Protein AF-A8S5J4-F1 (afdb_monomer)

Organism: Enterocloster bolteae (strain ATCC BAA-613 / DSM 15670 / CCUG 46953 / JCM 12243 / WAL 16351) (NCBI:txid411902)

pLDDT: mean 80.19, std 15.39, range [27.7, 95.44]

Foldseek 3Di:
DQVVLVCCLPPPVNCVVVVHDNPDDRDDPVVVVVCCCPVCPPVCVVVVVVVVVVVVCVVVVVFDPPDKDKDKDWAFDPFDPVAKDWDFDFDDDPPVVVVVLVVVQVVCVVVVHHRDDPPPPPVDDDDDDDDDGDGDTFIATPVHRQWGFDDDPPPDIGTTDIDMDMDGPVD

Solvent-accessible surface area (backbone atoms only — not comparable to full-atom values): 10675 Å² total; per-residue (Å²): 98,67,68,58,48,60,45,44,76,75,35,65,69,54,22,56,76,71,72,44,61,95,85,56,81,78,75,58,57,64,53,56,58,53,44,50,66,67,75,50,55,96,62,57,56,67,57,53,53,49,51,50,53,49,50,48,35,48,74,72,62,74,51,56,89,88,49,76,51,72,50,78,46,77,45,77,42,100,43,57,81,88,45,64,44,82,39,78,39,79,62,75,82,59,64,67,56,57,54,50,55,49,53,52,32,55,53,27,50,77,69,76,40,76,64,78,77,78,78,76,71,79,88,55,87,87,80,75,98,68,101,62,83,60,71,46,78,41,62,28,33,78,79,38,67,87,32,41,73,38,69,59,70,95,87,39,75,40,36,18,38,82,46,74,48,76,35,39,89,88,104

InterPro domains:
  IPR008490 Transposase InsH, N-terminal [PF05598] (2-38)

Sequence (171 aa):
MRQTVKEIEVNVAYRWFLGLEMMDKVPHFSTFGKNYTRRFKDTGLFEQIFSHILQECYKFKLIDPSEVFVDSTHVKARANNKKMQKRIAQEEALFFEDLLKKEINEDREAHGKRPLKEKDDDSNPPSGPSGGKEEKTIKTSTSDPESGWFHKGEHKSVFAYAVQTACDKNG

Secondary structure (DSSP, 8-state):
-HHHHHHHHH-HHHHHHTT--TTSPPPPHHHHHHHHHHHSTTS-HHHHHHHHHHHHHHHTT-S-SS-EEEEEEEEEPS--TTSEEEEEEEPPP-HHHHHHHHHHHHHHHHTTPPPPPP---TTS----S-----EEEEEEESS-TT-EEEEETTTEEEEEEEEEEEEETT-

Mean predicted aligned error: 14.36 Å

Radius of gyration: 25.2 Å; Cα contacts (8 Å, |Δi|>4): 163; chains: 1; bounding box: 49×50×62 Å

Structure (mmCIF, N/CA/C/O backbone):
data_AF-A8S5J4-F1
#
_entry.id   AF-A8S5J4-F1
#
loop_
_atom_site.group_PDB
_atom_site.id
_atom_site.type_symbol
_atom_site.label_atom_id
_atom_site.label_alt_id
_atom_site.label_comp_id
_atom_site.label_asym_id
_atom_site.label_entity_id
_atom_site.label_seq_id
_atom_site.pdbx_PDB_ins_code
_atom_site.Cartn_x
_atom_site.Cartn_y
_atom_site.Cartn_z
_atom_site.occupancy
_atom_site.B_iso_or_equiv
_atom_site.auth_seq_id
_atom_site.auth_comp_id
_atom_site.auth_asym_id
_atom_site.auth_atom_id
_atom_site.pdbx_PDB_model_num
ATOM 1 N N . MET A 1 1 ? 9.547 -6.967 -11.385 1.00 77.31 1 MET A N 1
ATOM 2 C CA . MET A 1 1 ? 10.040 -6.833 -12.779 1.00 77.31 1 MET A CA 1
ATOM 3 C C . MET A 1 1 ? 11.388 -7.485 -13.060 1.00 77.31 1 MET A C 1
ATOM 5 O O . MET A 1 1 ? 11.487 -8.132 -14.088 1.00 77.31 1 MET A O 1
ATOM 9 N N . ARG A 1 2 ? 12.432 -7.353 -12.220 1.00 84.56 2 ARG A N 1
ATOM 10 C CA . ARG A 1 2 ? 13.739 -7.990 -12.516 1.00 84.56 2 ARG A CA 1
ATOM 11 C C . ARG A 1 2 ? 13.653 -9.519 -12.600 1.00 84.56 2 ARG A C 1
ATOM 13 O O . ARG A 1 2 ? 14.136 -10.094 -13.565 1.00 84.56 2 ARG A O 1
ATOM 20 N N . GLN A 1 3 ? 12.993 -10.139 -11.623 1.00 88.00 3 GLN A N 1
ATOM 21 C CA . GLN A 1 3 ? 12.775 -11.586 -11.588 1.00 88.00 3 GLN A CA 1
ATOM 22 C C . GLN A 1 3 ? 11.949 -12.068 -12.793 1.00 88.00 3 GLN A C 1
ATOM 24 O O . GLN A 1 3 ? 12.375 -12.964 -13.505 1.00 88.00 3 GLN A O 1
ATOM 29 N N . THR A 1 4 ? 10.842 -11.388 -13.099 1.00 86.75 4 THR A N 1
ATOM 30 C CA . THR A 1 4 ? 9.980 -11.686 -14.255 1.00 86.75 4 THR A CA 1
ATOM 31 C C . THR A 1 4 ? 10.730 -11.626 -15.590 1.00 86.75 4 THR A C 1
ATOM 33 O O . THR A 1 4 ? 10.551 -12.490 -16.435 1.00 86.75 4 THR A O 1
ATOM 36 N N . VAL A 1 5 ? 11.611 -10.636 -15.784 1.00 88.31 5 VAL A N 1
ATOM 37 C CA . VAL A 1 5 ? 12.442 -10.534 -17.000 1.00 88.31 5 VAL A CA 1
ATOM 38 C C . VAL A 1 5 ? 13.413 -11.705 -17.116 1.00 88.31 5 VAL A C 1
ATOM 40 O O . VAL A 1 5 ? 13.559 -12.254 -18.201 1.00 88.31 5 VAL A O 1
ATOM 43 N N . LYS A 1 6 ? 14.010 -12.135 -16.000 1.00 88.06 6 LYS A N 1
ATOM 44 C CA . LYS A 1 6 ? 14.862 -13.328 -15.962 1.00 88.06 6 LYS A CA 1
ATOM 45 C C . LYS A 1 6 ? 14.077 -14.601 -16.295 1.00 88.06 6 LYS A C 1
ATOM 47 O O . LYS A 1 6 ? 14.591 -15.488 -16.961 1.00 88.06 6 LYS A O 1
ATOM 52 N N . GLU A 1 7 ? 12.821 -14.685 -15.869 1.00 89.12 7 GLU A N 1
ATOM 53 C CA . GLU A 1 7 ? 11.947 -15.806 -16.223 1.00 89.12 7 GLU A CA 1
ATOM 54 C C . GLU A 1 7 ? 11.580 -15.803 -17.712 1.00 89.12 7 GLU A C 1
ATOM 56 O O . GLU A 1 7 ? 11.551 -16.869 -18.312 1.00 89.12 7 GLU A O 1
ATOM 61 N N . ILE A 1 8 ? 11.379 -14.640 -18.343 1.00 90.56 8 ILE A N 1
ATOM 62 C CA . ILE A 1 8 ? 11.109 -14.536 -19.793 1.00 90.56 8 ILE A CA 1
ATOM 63 C C . ILE A 1 8 ? 12.288 -15.056 -20.64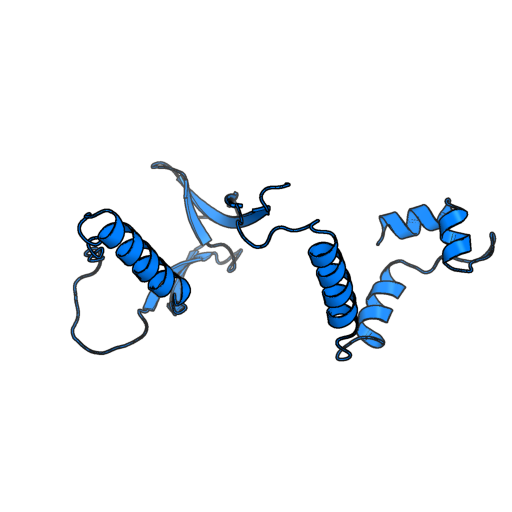1 1.00 90.56 8 ILE A C 1
ATOM 65 O O . ILE A 1 8 ? 12.088 -15.529 -21.761 1.00 90.56 8 ILE A O 1
ATOM 69 N N . GLU A 1 9 ? 13.521 -14.996 -20.133 1.00 85.69 9 GLU A N 1
ATOM 70 C CA . GLU A 1 9 ? 14.692 -15.529 -20.847 1.00 85.69 9 GLU A CA 1
ATOM 71 C C . GLU A 1 9 ? 14.629 -17.051 -21.022 1.00 85.69 9 GLU A C 1
ATOM 73 O O . GLU A 1 9 ? 15.095 -17.560 -22.037 1.00 85.69 9 GLU A O 1
ATOM 78 N N . VAL A 1 10 ? 14.026 -17.768 -20.069 1.00 88.44 10 VAL A N 1
ATOM 79 C CA . VAL A 1 10 ? 14.004 -19.242 -20.042 1.00 88.44 10 VAL A CA 1
ATOM 80 C C . VAL A 1 10 ? 12.614 -19.840 -20.273 1.00 88.44 10 VAL A C 1
ATOM 82 O O . VAL A 1 10 ? 12.499 -20.980 -20.715 1.00 88.44 10 VAL A O 1
ATOM 85 N N . ASN A 1 11 ? 11.548 -19.092 -19.984 1.00 90.81 11 ASN A N 1
ATOM 86 C CA . ASN A 1 11 ? 10.175 -19.572 -20.045 1.00 90.81 11 ASN A CA 1
ATOM 87 C C . ASN A 1 11 ? 9.536 -19.261 -21.404 1.00 90.81 11 ASN A C 1
ATOM 89 O O . ASN A 1 11 ? 9.146 -18.127 -21.691 1.00 90.81 11 ASN A O 1
ATOM 93 N N . VAL A 1 12 ? 9.364 -20.305 -22.216 1.00 89.81 12 VAL A N 1
ATOM 94 C CA . VAL A 1 12 ? 8.765 -20.226 -23.557 1.00 89.81 12 VAL A CA 1
ATOM 95 C C . VAL A 1 12 ? 7.327 -19.699 -23.524 1.00 89.81 12 VAL A C 1
ATOM 97 O O . VAL A 1 12 ? 6.943 -18.948 -24.417 1.00 89.81 12 VAL A O 1
ATOM 100 N N . ALA A 1 13 ? 6.543 -20.011 -22.486 1.00 91.75 13 ALA A N 1
ATOM 101 C CA . ALA A 1 13 ? 5.161 -19.542 -22.380 1.00 91.75 13 ALA A CA 1
ATOM 102 C C . ALA A 1 13 ? 5.090 -18.014 -22.255 1.00 91.75 13 ALA A C 1
ATOM 104 O O . ALA A 1 13 ? 4.249 -17.374 -22.884 1.00 91.75 13 ALA A O 1
ATOM 105 N N . TYR A 1 14 ? 6.013 -17.413 -21.499 1.00 90.25 14 TYR A N 1
ATOM 106 C CA . TYR A 1 14 ? 6.085 -15.958 -21.379 1.00 90.25 14 TYR A CA 1
ATOM 107 C C . TYR A 1 14 ? 6.560 -15.295 -22.672 1.00 90.25 14 TYR A C 1
ATOM 109 O O . TYR A 1 14 ? 6.061 -14.228 -23.021 1.00 90.25 14 TYR A O 1
ATOM 117 N N . ARG A 1 15 ? 7.481 -15.923 -23.413 1.00 89.94 15 ARG A N 1
ATOM 118 C CA . ARG A 1 15 ? 7.909 -15.417 -24.727 1.00 89.94 15 ARG A CA 1
ATOM 119 C C . ARG A 1 15 ? 6.768 -15.446 -25.735 1.00 89.94 15 ARG A C 1
ATOM 121 O O . ARG A 1 15 ? 6.513 -14.429 -26.370 1.00 89.94 15 ARG A O 1
ATOM 128 N N . TRP A 1 16 ? 6.038 -16.560 -25.798 1.00 91.25 16 TRP A N 1
ATOM 129 C CA . TRP A 1 16 ? 4.851 -16.696 -26.640 1.00 91.25 16 TRP A CA 1
ATOM 130 C C . TRP A 1 16 ? 3.792 -15.641 -26.303 1.00 91.25 16 TRP A C 1
ATOM 132 O O . TRP A 1 16 ? 3.324 -14.943 -27.197 1.00 91.25 16 TRP A O 1
ATOM 142 N N . PHE A 1 17 ? 3.480 -15.455 -25.015 1.00 91.00 17 PHE A N 1
ATOM 143 C CA . PHE A 1 17 ? 2.515 -14.446 -24.566 1.00 91.00 17 PHE A CA 1
ATOM 144 C C . PHE A 1 17 ? 2.920 -13.017 -24.959 1.00 91.00 17 PHE A C 1
ATOM 146 O O . PHE A 1 17 ? 2.073 -12.196 -25.299 1.00 91.00 17 PHE A O 1
ATOM 153 N N . LEU A 1 18 ? 4.221 -12.719 -24.931 1.00 87.38 18 LEU A N 1
ATOM 154 C CA . LEU A 1 18 ? 4.769 -11.415 -25.307 1.00 87.38 18 LEU A CA 1
ATOM 155 C C . LEU A 1 18 ? 5.016 -11.263 -26.817 1.00 87.38 18 LEU A C 1
ATOM 157 O O . LEU A 1 18 ? 5.480 -10.204 -27.237 1.00 87.38 18 LEU A O 1
ATOM 161 N N . GLY A 1 19 ? 4.734 -12.294 -27.620 1.00 90.62 19 GLY A N 1
ATOM 162 C CA . GLY A 1 19 ? 5.000 -12.297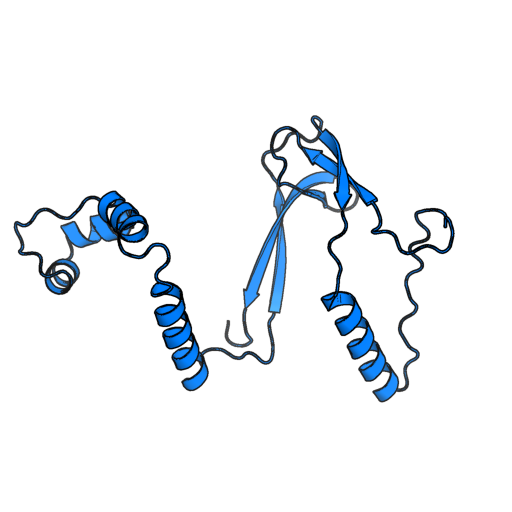 -29.059 1.00 90.62 19 GLY A CA 1
ATOM 163 C C . GLY A 1 19 ? 6.489 -12.240 -29.413 1.00 90.62 19 GLY A C 1
ATOM 164 O O . GLY A 1 19 ? 6.837 -11.718 -30.465 1.00 90.62 19 GLY A O 1
ATOM 165 N N . LEU A 1 20 ? 7.363 -12.725 -28.526 1.00 89.81 20 LEU A N 1
ATOM 166 C CA . LEU A 1 20 ? 8.805 -12.808 -28.756 1.00 89.81 20 LEU A CA 1
ATOM 167 C C . LEU A 1 20 ? 9.161 -14.174 -29.344 1.00 89.81 20 LEU A C 1
ATOM 169 O O . LEU A 1 20 ? 8.806 -15.212 -28.777 1.00 89.81 20 LEU A O 1
ATOM 173 N N . GLU A 1 21 ? 9.933 -14.187 -30.427 1.00 87.50 21 GLU A N 1
ATOM 174 C CA . GLU A 1 21 ? 10.515 -15.414 -30.966 1.00 87.50 21 GLU A CA 1
ATOM 175 C C . GLU A 1 21 ? 11.594 -15.967 -30.027 1.00 87.50 21 GLU A C 1
ATOM 177 O O . GLU A 1 21 ? 12.065 -15.292 -29.111 1.00 87.50 21 GLU A O 1
ATOM 182 N N . MET A 1 22 ? 12.037 -17.209 -30.234 1.00 83.62 22 MET A N 1
ATOM 183 C CA . MET A 1 22 ? 13.030 -17.853 -29.357 1.00 83.62 22 MET A CA 1
ATOM 184 C C . MET A 1 22 ? 14.379 -17.118 -29.325 1.00 83.62 22 MET A C 1
ATOM 186 O O . MET A 1 22 ? 15.059 -17.137 -28.302 1.00 83.62 22 MET A O 1
ATOM 190 N N . MET A 1 23 ? 14.739 -16.436 -30.415 1.00 86.94 23 MET A N 1
ATOM 191 C CA . MET A 1 23 ? 16.024 -15.742 -30.563 1.00 86.94 23 MET A CA 1
ATOM 192 C C . MET A 1 23 ? 15.946 -14.242 -30.251 1.00 86.94 23 MET A C 1
ATOM 194 O O . MET A 1 23 ? 16.979 -13.573 -30.192 1.00 86.94 23 MET A O 1
ATOM 198 N N . ASP A 1 24 ? 14.744 -13.708 -30.026 1.00 89.69 24 ASP A N 1
ATOM 199 C CA . ASP A 1 24 ? 14.563 -12.283 -29.775 1.00 89.69 24 ASP A CA 1
ATOM 200 C C . ASP A 1 24 ? 15.200 -11.837 -28.459 1.00 89.69 24 ASP A C 1
ATOM 202 O O . ASP A 1 24 ? 15.225 -12.539 -27.442 1.00 89.69 24 ASP A O 1
ATOM 206 N N . LYS A 1 25 ? 15.696 -10.604 -28.435 1.00 88.12 25 LYS A N 1
ATOM 207 C CA . LYS A 1 25 ? 16.253 -10.051 -27.206 1.00 88.12 25 LYS A CA 1
ATOM 208 C C . LYS A 1 25 ? 15.133 -9.627 -26.261 1.00 88.12 25 LYS A C 1
ATOM 210 O O . LYS A 1 25 ? 14.298 -8.794 -26.610 1.00 88.12 25 LYS A O 1
ATOM 215 N N . VAL A 1 26 ? 15.169 -10.128 -25.026 1.00 88.69 26 VAL A N 1
ATOM 216 C CA . VAL A 1 26 ? 14.225 -9.700 -23.987 1.00 88.69 26 VAL A CA 1
ATOM 217 C C . VAL A 1 26 ? 14.491 -8.230 -23.627 1.00 88.69 26 VAL A C 1
ATOM 219 O O . VAL A 1 26 ? 15.645 -7.855 -23.377 1.00 88.69 26 VAL A O 1
ATOM 222 N N . PRO A 1 27 ? 13.456 -7.371 -23.583 1.00 86.94 27 PRO A N 1
ATOM 223 C CA . PRO A 1 27 ? 13.613 -5.991 -23.154 1.00 86.94 27 PRO A CA 1
ATOM 224 C C . PRO A 1 27 ? 14.177 -5.899 -21.735 1.00 86.94 27 PRO A C 1
ATOM 226 O O . PRO A 1 27 ? 13.749 -6.596 -20.816 1.00 86.94 27 PRO A O 1
ATOM 229 N N . HIS A 1 28 ? 15.112 -4.974 -21.534 1.00 88.62 28 HIS A N 1
ATOM 230 C CA . HIS A 1 28 ? 15.669 -4.720 -20.211 1.00 88.62 28 HIS A CA 1
ATOM 231 C C . HIS A 1 28 ? 14.570 -4.274 -19.225 1.00 88.62 28 HIS A C 1
ATOM 233 O O . HIS A 1 28 ? 13.674 -3.512 -19.588 1.00 88.62 28 HIS A O 1
ATOM 239 N N . PHE A 1 29 ? 14.654 -4.681 -17.953 1.00 85.88 29 PHE A N 1
ATOM 240 C CA . PHE A 1 29 ? 13.603 -4.420 -16.951 1.00 85.88 29 PHE A CA 1
ATOM 241 C C . PHE A 1 29 ? 13.238 -2.932 -16.799 1.00 85.88 29 PHE A C 1
ATOM 243 O O . PHE A 1 29 ? 12.100 -2.595 -16.475 1.00 85.88 29 PHE A O 1
ATOM 250 N N . SER A 1 30 ? 14.198 -2.031 -17.031 1.00 86.88 30 SER A N 1
ATOM 251 C CA . SER A 1 30 ? 13.976 -0.582 -16.947 1.00 86.88 30 SER A CA 1
ATOM 252 C C . SER A 1 30 ? 13.127 -0.030 -18.095 1.00 86.88 30 SER A C 1
ATOM 254 O O . SER A 1 30 ? 12.547 1.046 -17.951 1.00 86.88 30 SER A O 1
ATOM 256 N N . THR A 1 31 ? 13.024 -0.753 -19.214 1.00 86.44 31 THR A N 1
ATOM 257 C CA . THR A 1 31 ? 12.200 -0.371 -20.366 1.00 86.44 31 THR A CA 1
ATOM 258 C C . THR A 1 31 ? 10.732 -0.307 -19.977 1.00 86.44 31 THR A C 1
ATOM 260 O O . THR A 1 31 ? 10.074 0.676 -20.300 1.00 86.44 31 THR A O 1
ATOM 263 N N . PHE A 1 32 ? 10.242 -1.287 -19.213 1.00 81.56 32 PHE A N 1
ATOM 264 C CA . PHE A 1 32 ? 8.861 -1.304 -18.732 1.00 81.56 32 PHE A CA 1
ATOM 265 C C . PHE A 1 32 ? 8.575 -0.105 -17.832 1.00 81.56 32 PHE A C 1
ATOM 267 O O . PHE A 1 32 ? 7.651 0.646 -18.112 1.00 81.56 32 PHE A O 1
ATOM 274 N N . GLY A 1 33 ? 9.426 0.156 -16.831 1.00 81.88 33 GLY A N 1
ATOM 275 C CA . GLY A 1 33 ? 9.280 1.324 -15.951 1.00 81.88 33 GLY A CA 1
ATOM 276 C C . GLY A 1 33 ? 9.232 2.646 -16.724 1.00 81.88 33 GLY A C 1
ATOM 277 O O . GLY A 1 33 ? 8.338 3.460 -16.519 1.00 81.88 33 GLY A O 1
ATOM 278 N N . LYS A 1 34 ? 10.142 2.833 -17.689 1.00 85.75 34 LYS A N 1
ATOM 279 C CA . LYS A 1 34 ? 10.139 4.028 -18.547 1.00 85.75 34 LYS A CA 1
ATOM 280 C C . LYS A 1 34 ? 8.910 4.098 -19.452 1.00 85.75 34 LYS A C 1
ATOM 282 O O . LYS A 1 34 ? 8.435 5.195 -19.718 1.00 85.75 34 LYS A O 1
ATOM 287 N N . ASN A 1 35 ? 8.419 2.967 -19.950 1.00 84.75 35 ASN A N 1
ATOM 288 C CA . ASN A 1 35 ? 7.217 2.912 -20.776 1.00 84.75 35 ASN A CA 1
ATOM 289 C C . ASN A 1 35 ? 5.978 3.294 -19.955 1.00 84.75 35 ASN A C 1
ATOM 291 O O . ASN A 1 35 ? 5.229 4.166 -20.388 1.00 84.75 35 ASN A O 1
ATOM 295 N N . TYR A 1 36 ? 5.854 2.763 -18.733 1.00 80.81 36 TYR A N 1
ATOM 296 C CA . TYR A 1 36 ? 4.811 3.122 -17.771 1.00 80.81 36 TYR A CA 1
ATOM 297 C C . TYR A 1 36 ? 4.741 4.633 -17.543 1.00 80.81 36 TYR A C 1
ATOM 299 O O . TYR A 1 36 ? 3.702 5.247 -17.770 1.00 80.81 36 TYR A O 1
ATOM 307 N N . THR A 1 37 ? 5.869 5.260 -17.205 1.00 81.94 37 THR A N 1
ATOM 308 C CA . THR A 1 37 ? 5.925 6.708 -16.947 1.00 81.94 37 THR A CA 1
ATOM 309 C C . THR A 1 37 ? 5.788 7.573 -18.203 1.00 81.94 37 THR A C 1
ATOM 311 O O . THR A 1 37 ? 5.511 8.759 -18.089 1.00 81.94 37 THR A O 1
ATOM 314 N N . ARG A 1 38 ? 6.034 7.051 -19.408 1.00 84.88 38 ARG A N 1
ATOM 315 C CA . ARG A 1 38 ? 5.988 7.866 -20.637 1.00 84.88 38 ARG A CA 1
ATOM 316 C C . ARG A 1 38 ? 4.671 7.756 -21.387 1.00 84.88 38 ARG A C 1
ATOM 318 O O . ARG A 1 38 ? 4.225 8.750 -21.936 1.00 84.88 38 ARG A O 1
ATOM 325 N N . ARG A 1 39 ? 4.092 6.556 -21.466 1.00 83.44 39 ARG A N 1
ATOM 326 C CA . ARG A 1 39 ? 2.882 6.297 -22.261 1.00 83.44 39 ARG A CA 1
ATOM 327 C C . ARG A 1 39 ? 1.594 6.449 -21.471 1.00 83.44 39 ARG A C 1
ATOM 329 O O . ARG A 1 39 ? 0.588 6.827 -22.050 1.00 83.44 39 ARG A O 1
ATOM 336 N N . PHE A 1 40 ? 1.629 6.131 -20.182 1.00 81.50 40 PHE A N 1
ATOM 337 C CA . PHE A 1 40 ? 0.419 6.007 -19.369 1.00 81.50 40 PHE A CA 1
ATOM 338 C C . PHE A 1 40 ? 0.334 7.045 -18.253 1.00 81.50 40 PHE A C 1
ATOM 340 O O . PHE A 1 40 ? -0.631 7.056 -17.487 1.00 81.50 40 PHE A O 1
ATOM 347 N N . LYS A 1 41 ? 1.326 7.930 -18.159 1.00 80.94 41 LYS A N 1
ATOM 348 C CA . LYS A 1 41 ? 1.278 9.054 -17.232 1.00 80.94 41 LYS A CA 1
ATOM 349 C C . LYS A 1 41 ? 0.070 9.926 -17.563 1.00 80.94 41 LYS A C 1
ATOM 351 O O . LYS A 1 41 ? -0.187 10.188 -18.733 1.00 80.94 41 LYS A O 1
ATOM 356 N N . ASP A 1 42 ? -0.669 10.306 -16.529 1.00 80.12 42 ASP A N 1
ATOM 357 C CA . ASP A 1 42 ? -1.847 11.177 -16.606 1.00 80.12 42 ASP A CA 1
ATOM 358 C C . ASP A 1 42 ? -3.043 10.587 -17.393 1.00 80.12 42 ASP A C 1
ATOM 360 O O . ASP A 1 42 ? -4.012 11.287 -17.666 1.00 80.12 42 ASP A O 1
ATOM 364 N N . THR A 1 43 ? -3.015 9.290 -17.737 1.00 85.81 43 THR A N 1
ATOM 365 C CA . THR A 1 43 ? -4.115 8.628 -18.475 1.00 85.81 43 THR A CA 1
ATOM 366 C C . THR A 1 43 ? -5.180 7.994 -17.579 1.00 85.81 43 THR A C 1
ATOM 368 O O . THR A 1 43 ? -6.269 7.694 -18.058 1.00 85.81 43 THR A O 1
ATOM 371 N N . GLY A 1 44 ? -4.869 7.717 -16.307 1.00 86.25 44 GLY A N 1
ATOM 372 C CA . GLY A 1 44 ? -5.765 7.000 -15.385 1.00 86.25 44 GLY A CA 1
ATOM 373 C C . GLY A 1 44 ? -6.060 5.540 -15.770 1.00 86.25 44 GLY A C 1
ATOM 374 O O . GLY A 1 44 ? -6.817 4.865 -15.080 1.00 86.25 44 GLY A O 1
ATOM 375 N N . LEU A 1 45 ? -5.460 5.008 -16.845 1.00 87.56 45 LEU A N 1
ATOM 376 C CA . LEU A 1 45 ? -5.767 3.667 -17.358 1.00 87.56 45 LEU A CA 1
ATOM 377 C C . LEU A 1 45 ? -5.525 2.565 -16.315 1.00 87.56 45 LEU A C 1
ATOM 379 O O . LEU A 1 45 ? -6.302 1.619 -16.223 1.00 87.56 45 LEU A O 1
ATOM 383 N N . PHE A 1 46 ? -4.467 2.687 -15.509 1.00 84.38 46 PHE A N 1
ATOM 384 C CA . PHE A 1 46 ? -4.195 1.726 -14.436 1.00 84.38 46 PHE A CA 1
ATOM 385 C C . PHE A 1 46 ? -5.273 1.727 -13.366 1.00 84.38 46 PHE A C 1
ATOM 387 O O . PHE A 1 46 ? -5.651 0.656 -12.906 1.00 84.38 46 PHE A O 1
ATOM 394 N N . GLU A 1 47 ? -5.779 2.903 -13.003 1.00 87.69 47 GLU A N 1
ATOM 395 C CA . GLU A 1 47 ? -6.869 3.028 -12.040 1.00 87.69 47 GLU A CA 1
ATOM 396 C C . GLU A 1 47 ? -8.129 2.376 -12.601 1.00 87.69 47 GLU A C 1
ATOM 398 O O . GLU A 1 47 ? -8.741 1.572 -11.915 1.00 87.69 47 GLU A O 1
ATOM 403 N N . GLN A 1 48 ? -8.454 2.608 -13.877 1.00 92.75 48 GLN A N 1
ATOM 404 C CA . GLN A 1 48 ? -9.607 1.979 -14.530 1.00 92.75 48 GLN A CA 1
ATOM 405 C C . GLN A 1 48 ? -9.502 0.449 -14.564 1.00 92.75 48 GLN A C 1
ATOM 407 O O . GLN A 1 48 ? -10.454 -0.240 -14.199 1.00 92.75 48 GLN A O 1
ATOM 412 N N . ILE A 1 49 ? -8.347 -0.090 -14.973 1.00 92.69 49 ILE A N 1
ATOM 413 C CA . ILE A 1 49 ? -8.107 -1.540 -14.997 1.00 92.69 49 ILE A CA 1
ATOM 414 C C . ILE A 1 49 ? -8.198 -2.111 -13.580 1.00 92.69 49 ILE A C 1
ATOM 416 O O . ILE A 1 49 ? -8.861 -3.122 -13.364 1.00 92.69 49 ILE A O 1
ATOM 420 N N . PHE A 1 50 ? -7.561 -1.459 -12.608 1.00 91.06 50 PHE A N 1
ATOM 421 C CA . PHE A 1 50 ? -7.589 -1.891 -11.218 1.00 91.06 50 PHE A CA 1
ATOM 422 C C . PHE A 1 50 ? -9.010 -1.867 -10.646 1.00 91.06 50 PHE A C 1
ATOM 424 O O . PHE A 1 50 ? -9.445 -2.855 -10.063 1.00 91.06 50 PHE A O 1
ATOM 431 N N . SER A 1 51 ? -9.761 -0.786 -10.8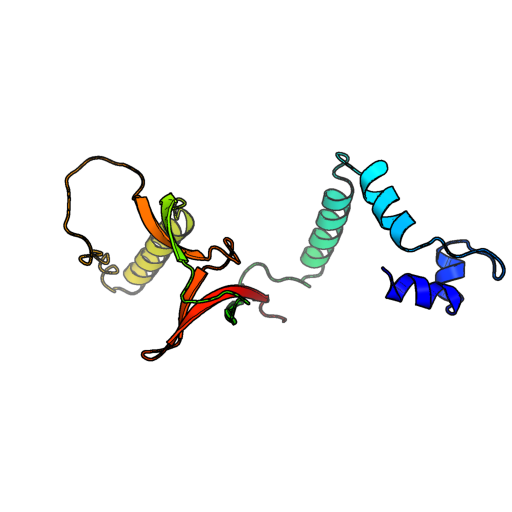65 1.00 93.75 51 SER A N 1
ATOM 432 C CA . SER A 1 51 ? -11.161 -0.674 -10.453 1.00 93.75 51 SER A CA 1
ATOM 433 C C . SER A 1 51 ? -12.026 -1.756 -11.089 1.00 93.75 51 SER A C 1
ATOM 435 O O . SER A 1 51 ? -12.885 -2.308 -10.410 1.00 93.75 51 SER A O 1
ATOM 437 N N . HIS A 1 52 ? -11.793 -2.095 -12.358 1.00 95.44 52 HIS A N 1
ATOM 438 C CA . HIS A 1 52 ? -12.526 -3.166 -13.023 1.00 95.44 52 HIS A CA 1
ATOM 439 C C . HIS A 1 52 ? -12.236 -4.539 -12.401 1.00 95.44 52 HIS A C 1
ATOM 441 O O . HIS A 1 52 ? -13.169 -5.262 -12.060 1.00 95.44 52 HIS A O 1
ATOM 447 N N . ILE A 1 53 ? -10.960 -4.869 -12.171 1.00 94.31 53 ILE A N 1
ATOM 448 C CA . ILE A 1 53 ? -10.568 -6.113 -11.487 1.00 94.31 53 ILE A CA 1
ATOM 449 C C . ILE A 1 53 ? -11.184 -6.163 -10.084 1.00 94.31 53 ILE A C 1
ATOM 451 O O . ILE A 1 53 ? -11.747 -7.178 -9.685 1.00 94.31 53 ILE A O 1
ATOM 455 N N . LEU A 1 54 ? -11.136 -5.053 -9.345 1.00 91.19 54 LEU A N 1
ATOM 456 C CA . LEU A 1 54 ? -11.721 -4.959 -8.011 1.00 91.19 54 LEU A CA 1
ATOM 457 C C . LEU A 1 54 ? -13.240 -5.196 -8.043 1.00 91.19 54 LEU A C 1
ATOM 459 O O . LEU A 1 54 ? -13.768 -5.927 -7.208 1.00 91.19 54 LEU A O 1
ATOM 463 N N . GLN A 1 55 ? -13.944 -4.625 -9.026 1.00 92.50 55 GLN A N 1
ATOM 464 C CA . GLN A 1 55 ? -15.374 -4.863 -9.239 1.00 92.50 55 GLN A CA 1
ATOM 465 C C . GLN A 1 55 ? -15.679 -6.337 -9.522 1.00 92.50 55 GLN A C 1
ATOM 467 O O . GLN A 1 55 ? -16.662 -6.863 -8.997 1.00 92.50 55 GLN A O 1
ATOM 472 N N . GLU A 1 56 ? -14.853 -7.020 -10.317 1.00 94.38 56 GLU A N 1
ATOM 473 C CA . GLU A 1 56 ? -15.000 -8.461 -10.530 1.00 94.38 56 GLU A CA 1
ATOM 474 C C . GLU A 1 56 ? -14.784 -9.244 -9.233 1.00 94.38 56 GLU A C 1
ATOM 476 O O . GLU A 1 56 ? -15.610 -10.094 -8.900 1.00 94.38 56 GLU A O 1
ATOM 481 N N . CYS A 1 57 ? -13.755 -8.913 -8.450 1.00 91.06 57 CYS A N 1
ATOM 482 C CA . CYS A 1 57 ? -13.523 -9.536 -7.146 1.00 91.06 57 CYS A CA 1
ATOM 483 C C . CYS A 1 57 ? -14.735 -9.382 -6.213 1.00 91.06 57 CYS A C 1
ATOM 485 O O . CYS A 1 57 ? -15.159 -10.362 -5.598 1.00 91.06 57 CYS A O 1
ATOM 487 N N . TYR A 1 58 ? -15.352 -8.196 -6.165 1.00 88.69 58 TYR A N 1
ATOM 488 C CA . TYR A 1 58 ? -16.599 -7.985 -5.423 1.00 88.69 58 TYR A CA 1
ATOM 489 C C . TYR A 1 58 ? -17.754 -8.826 -5.973 1.00 88.69 58 TYR A C 1
ATOM 491 O O . TYR A 1 58 ? -18.469 -9.477 -5.211 1.00 88.69 58 TYR A O 1
ATOM 499 N N . LYS A 1 59 ? -17.930 -8.859 -7.299 1.00 91.62 59 LYS A N 1
ATOM 500 C CA . LYS A 1 59 ? -18.997 -9.626 -7.958 1.00 91.62 59 LYS A CA 1
ATOM 501 C C . LYS A 1 59 ? -18.900 -11.122 -7.653 1.00 91.62 59 LYS A C 1
ATOM 503 O O . LYS A 1 59 ? -19.922 -11.766 -7.424 1.00 91.62 59 LYS A O 1
ATOM 508 N N . PHE A 1 60 ? -17.685 -11.663 -7.632 1.00 91.38 60 PHE A N 1
ATOM 509 C CA . PHE A 1 60 ? -17.420 -13.062 -7.299 1.00 91.38 60 PHE A CA 1
ATOM 510 C C . PHE A 1 60 ? -17.296 -13.323 -5.790 1.00 91.38 60 PHE A C 1
ATOM 512 O O . PHE A 1 60 ? -17.011 -14.453 -5.403 1.00 91.38 60 PHE A O 1
ATOM 519 N N . LYS A 1 61 ? -17.560 -12.317 -4.940 1.00 87.56 61 LYS A N 1
ATOM 520 C CA . LYS A 1 61 ? -17.468 -12.399 -3.471 1.00 87.56 61 LYS A CA 1
ATOM 521 C C . LYS A 1 61 ? -16.097 -12.878 -2.976 1.00 87.56 61 LYS A C 1
ATOM 523 O O . LYS A 1 61 ? -16.011 -13.566 -1.965 1.00 87.56 61 LYS A O 1
ATOM 528 N N . LEU A 1 62 ? -15.039 -12.516 -3.702 1.00 86.50 62 LEU A N 1
ATOM 529 C CA . LEU A 1 62 ? -13.654 -12.771 -3.303 1.00 86.50 62 LEU A CA 1
ATOM 530 C C . LEU A 1 62 ? -13.166 -11.775 -2.244 1.00 86.50 62 LEU A C 1
ATOM 532 O O . LEU A 1 62 ? -12.155 -12.032 -1.609 1.00 86.50 62 LEU A O 1
ATOM 536 N N . ILE A 1 63 ? -13.866 -10.648 -2.087 1.00 86.06 63 ILE A N 1
ATOM 537 C CA . ILE A 1 63 ? -13.586 -9.617 -1.085 1.00 86.06 63 ILE A CA 1
ATOM 538 C C . ILE A 1 63 ? -14.879 -9.344 -0.317 1.00 86.06 63 ILE A C 1
ATOM 540 O O . ILE A 1 63 ? -15.915 -9.090 -0.943 1.00 86.06 63 ILE A O 1
ATOM 544 N N . ASP A 1 64 ? -14.821 -9.371 1.014 1.00 84.12 64 ASP A N 1
ATOM 545 C CA . ASP A 1 64 ? -15.910 -8.899 1.872 1.00 84.12 64 ASP A CA 1
ATOM 546 C C . ASP A 1 64 ? -15.627 -7.486 2.416 1.00 84.12 64 ASP A C 1
ATOM 548 O O . ASP A 1 64 ? -14.722 -7.322 3.232 1.00 84.12 64 ASP A O 1
ATOM 552 N N . PRO A 1 65 ? -16.394 -6.454 2.010 1.00 81.56 65 PRO A N 1
ATOM 553 C CA . PRO A 1 65 ? -16.212 -5.097 2.520 1.00 81.56 65 PRO A CA 1
ATOM 554 C C . PRO A 1 65 ? -16.827 -4.867 3.910 1.00 81.56 65 PRO A C 1
ATOM 556 O O . PRO A 1 65 ? -16.681 -3.773 4.448 1.00 81.56 65 PRO A O 1
ATOM 559 N N . SER A 1 66 ? -17.558 -5.837 4.467 1.00 86.50 66 SER A N 1
ATOM 560 C CA . SER A 1 66 ? -18.319 -5.654 5.711 1.00 86.50 66 SER A CA 1
ATOM 561 C C . SER A 1 66 ? -17.414 -5.539 6.937 1.00 86.50 66 SER A C 1
ATOM 563 O O . SER A 1 66 ? -17.717 -4.788 7.859 1.00 86.50 66 SER A O 1
ATOM 565 N N . GLU A 1 67 ? -16.307 -6.283 6.952 1.00 83.12 67 GLU A N 1
ATOM 566 C CA . GLU A 1 67 ? -15.398 -6.379 8.092 1.00 83.12 67 GLU A CA 1
ATOM 567 C C . GLU A 1 67 ? -13.950 -6.357 7.602 1.00 83.12 67 GLU A C 1
ATOM 569 O O . GLU A 1 67 ? -13.571 -7.124 6.715 1.00 83.12 67 GLU A O 1
ATOM 574 N N . VAL A 1 68 ? -13.133 -5.487 8.199 1.00 86.00 68 VAL A N 1
ATOM 575 C CA . VAL A 1 68 ? -11.698 -5.385 7.914 1.00 86.00 68 VAL A CA 1
ATOM 576 C C . VAL A 1 68 ? -10.931 -5.483 9.225 1.00 86.00 68 VAL A C 1
ATOM 578 O O . VAL A 1 68 ? -11.123 -4.684 10.141 1.00 86.00 68 VAL A O 1
ATOM 581 N N . PHE A 1 69 ? -10.028 -6.454 9.302 1.00 85.62 69 PHE A N 1
ATOM 582 C CA . PHE A 1 69 ? -9.116 -6.635 10.421 1.00 85.62 69 PHE A CA 1
ATOM 583 C C . PHE A 1 69 ? -7.812 -5.919 10.109 1.00 85.62 69 PHE A C 1
ATOM 585 O O . PHE A 1 69 ? -7.137 -6.260 9.140 1.00 85.62 69 PHE A O 1
ATOM 592 N N . VAL A 1 70 ? -7.449 -4.933 10.929 1.00 88.06 70 VAL A N 1
ATOM 593 C CA . VAL A 1 70 ? -6.196 -4.188 10.778 1.00 88.06 70 VAL A CA 1
ATOM 594 C C . VAL A 1 70 ? -5.273 -4.513 11.942 1.00 88.06 70 VAL A C 1
ATOM 596 O O . VAL A 1 70 ? -5.584 -4.193 13.088 1.00 88.06 70 VAL A O 1
ATOM 599 N N . ASP A 1 71 ? -4.122 -5.113 11.647 1.00 88.88 71 ASP A N 1
ATOM 600 C CA . ASP A 1 71 ? -3.035 -5.275 12.611 1.00 88.88 71 ASP A CA 1
ATOM 601 C C . ASP A 1 71 ? -1.957 -4.215 12.373 1.00 88.88 71 ASP A C 1
ATOM 603 O O . ASP A 1 71 ? -1.533 -3.970 11.240 1.00 88.88 71 ASP A O 1
ATOM 607 N N . SER A 1 72 ? -1.511 -3.571 13.450 1.00 85.94 72 SER A N 1
ATOM 608 C CA . SER A 1 72 ? -0.495 -2.521 13.403 1.00 85.94 72 SER A CA 1
ATOM 609 C C . SER A 1 72 ? 0.744 -2.967 14.159 1.00 85.94 72 SER A C 1
ATOM 611 O O . SER A 1 72 ? 0.743 -3.135 15.380 1.00 85.94 72 SER A O 1
ATOM 613 N N . THR A 1 73 ? 1.845 -3.109 13.428 1.00 86.75 73 THR A N 1
ATOM 614 C CA . THR A 1 73 ? 3.137 -3.503 13.983 1.00 86.75 73 THR A CA 1
ATOM 615 C C . THR A 1 73 ? 4.128 -2.354 13.887 1.00 86.75 73 THR A C 1
ATOM 617 O O . THR A 1 73 ? 4.229 -1.658 12.879 1.00 86.75 73 THR A O 1
ATOM 620 N N . HIS A 1 74 ? 4.893 -2.138 14.956 1.00 87.62 74 HIS A N 1
ATOM 621 C CA . HIS A 1 74 ? 5.924 -1.106 14.972 1.00 87.62 74 HIS A CA 1
ATOM 622 C C . HIS A 1 74 ? 7.276 -1.707 14.588 1.00 87.62 74 HIS A C 1
ATOM 624 O O . HIS A 1 74 ? 7.855 -2.505 15.332 1.00 87.62 74 HIS A O 1
ATOM 630 N N . VAL A 1 75 ? 7.816 -1.286 13.447 1.00 89.50 75 VAL A N 1
ATOM 631 C CA . VAL A 1 75 ? 9.144 -1.689 12.975 1.00 89.50 75 VAL A CA 1
ATOM 632 C C . VAL A 1 75 ? 10.151 -0.617 13.356 1.00 89.50 75 VAL A C 1
ATOM 634 O O . VAL A 1 75 ? 10.007 0.549 13.004 1.00 89.50 75 VAL A O 1
ATOM 637 N N . LYS A 1 76 ? 11.204 -0.993 14.085 1.00 90.12 76 LYS A N 1
ATOM 638 C CA . LYS A 1 76 ? 12.236 -0.042 14.513 1.00 90.12 76 LYS A CA 1
ATOM 639 C C . LYS A 1 76 ? 12.907 0.610 13.295 1.00 90.12 76 LYS A C 1
ATOM 641 O O . LYS A 1 76 ? 13.472 -0.084 12.454 1.00 90.12 76 LYS A O 1
ATOM 646 N N . ALA A 1 77 ? 12.931 1.938 13.272 1.00 90.12 77 ALA A N 1
ATOM 647 C CA . ALA A 1 77 ? 13.614 2.714 12.250 1.00 90.12 77 ALA A CA 1
ATOM 648 C C . ALA A 1 77 ? 15.136 2.652 12.436 1.00 90.12 77 ALA A C 1
ATOM 650 O O . ALA A 1 77 ? 15.658 2.515 13.553 1.00 90.12 77 ALA A O 1
ATOM 651 N N . ARG A 1 78 ? 15.884 2.819 11.342 1.00 88.75 78 ARG A N 1
ATOM 652 C CA . ARG A 1 78 ? 17.351 2.930 11.381 1.00 88.75 78 ARG A CA 1
ATOM 653 C C . ARG A 1 78 ? 17.778 4.360 11.737 1.00 88.75 78 ARG A C 1
ATOM 655 O O . ARG A 1 78 ? 18.607 4.964 11.064 1.00 88.75 78 ARG A O 1
ATOM 662 N N . ALA A 1 79 ? 17.230 4.889 12.824 1.00 88.12 79 ALA A N 1
ATOM 663 C CA . ALA A 1 79 ? 17.457 6.255 13.268 1.00 88.12 79 ALA A CA 1
ATOM 664 C C . ALA A 1 79 ? 18.187 6.292 14.617 1.00 88.12 79 ALA A C 1
ATOM 666 O O . ALA A 1 79 ? 18.021 5.418 15.474 1.00 88.12 79 ALA A O 1
ATOM 667 N N . ASN A 1 80 ? 19.028 7.309 14.815 1.00 85.31 80 ASN A N 1
ATOM 668 C CA . ASN A 1 80 ? 19.735 7.491 16.078 1.00 85.31 80 ASN A CA 1
ATOM 669 C C . ASN A 1 80 ? 18.832 8.207 17.088 1.00 85.31 80 ASN A C 1
ATOM 671 O O . ASN A 1 80 ? 18.547 9.393 16.941 1.00 85.31 80 ASN A O 1
ATOM 675 N N . ASN A 1 81 ? 18.470 7.509 18.165 1.00 83.25 81 ASN A N 1
ATOM 676 C CA . ASN A 1 81 ? 17.629 8.045 19.237 1.00 83.25 81 ASN A CA 1
ATOM 677 C C . ASN A 1 81 ? 18.192 9.306 19.912 1.00 83.25 81 ASN A C 1
ATOM 679 O O . ASN A 1 81 ? 17.433 10.026 20.541 1.00 83.25 81 ASN A O 1
ATOM 683 N N . LYS A 1 82 ? 19.499 9.579 19.832 1.00 83.00 82 LYS A N 1
ATOM 684 C CA . LYS A 1 82 ? 20.112 10.775 20.436 1.00 83.00 82 LYS A CA 1
ATOM 685 C C . LYS A 1 82 ? 20.096 11.995 19.512 1.00 83.00 82 LYS A C 1
ATOM 687 O O . LYS A 1 82 ? 20.351 13.100 19.976 1.00 83.00 82 LYS A O 1
ATOM 692 N N . LYS A 1 83 ? 19.827 11.811 18.215 1.00 84.50 83 LYS A N 1
ATOM 693 C CA . LYS A 1 83 ? 19.794 12.889 17.220 1.00 84.50 83 LYS A CA 1
ATOM 694 C C . LYS A 1 83 ? 18.344 13.172 16.821 1.00 84.50 83 LYS A C 1
ATOM 696 O O . LYS A 1 83 ? 17.831 12.608 15.854 1.00 84.50 83 LYS A O 1
ATOM 701 N N . MET A 1 84 ? 17.683 14.012 17.615 1.00 83.62 84 MET A N 1
ATOM 702 C CA . MET A 1 84 ? 16.286 14.398 17.414 1.00 83.62 84 MET A CA 1
ATOM 703 C C . MET A 1 84 ? 16.104 15.913 17.502 1.00 83.62 84 MET A C 1
ATOM 705 O O . MET A 1 84 ? 16.821 16.588 18.240 1.00 83.62 84 MET A O 1
ATOM 709 N N . GLN A 1 85 ? 15.117 16.422 16.776 1.00 84.88 85 GLN A N 1
ATOM 710 C CA . GLN A 1 85 ? 14.653 17.803 16.834 1.00 84.88 85 GLN A CA 1
ATOM 711 C C . GLN A 1 85 ? 13.171 17.812 17.209 1.00 84.88 85 GLN A C 1
ATOM 713 O O . GLN A 1 85 ? 12.418 16.906 16.848 1.00 84.88 85 GLN A O 1
ATOM 718 N N . LYS A 1 86 ? 12.754 18.824 17.969 1.00 82.31 86 LYS A N 1
ATOM 719 C CA . LYS A 1 86 ? 11.338 19.064 18.249 1.00 82.31 86 LYS A CA 1
ATOM 720 C C . LYS A 1 86 ? 10.758 19.822 17.064 1.00 82.31 86 LYS A C 1
ATOM 722 O O . LYS A 1 86 ? 11.284 20.876 16.713 1.00 82.31 86 LYS A O 1
ATOM 727 N N . ARG A 1 87 ? 9.708 19.284 16.455 1.00 79.44 87 ARG A N 1
ATOM 728 C CA . ARG A 1 87 ? 8.973 19.949 15.382 1.00 79.44 87 ARG A CA 1
ATOM 729 C C . ARG A 1 87 ? 7.523 20.099 15.810 1.00 79.44 87 ARG A C 1
ATOM 731 O O . ARG A 1 87 ? 6.955 19.183 16.401 1.00 79.44 87 ARG A O 1
ATOM 738 N N . ILE A 1 88 ? 6.960 21.264 15.526 1.00 76.31 88 ILE A N 1
ATOM 739 C CA . ILE A 1 88 ? 5.528 21.490 15.658 1.00 76.31 88 ILE A CA 1
ATOM 740 C C . ILE A 1 88 ? 4.869 20.787 14.474 1.00 76.31 88 ILE A C 1
ATOM 742 O O . ILE A 1 88 ? 5.182 21.096 13.321 1.00 76.31 88 ILE A O 1
ATOM 746 N N . ALA A 1 89 ? 4.038 19.794 14.764 1.00 66.25 89 ALA A N 1
ATOM 747 C CA . ALA A 1 89 ? 3.216 19.130 13.770 1.00 66.25 89 ALA A CA 1
ATOM 748 C C . ALA A 1 89 ? 1.785 19.653 13.900 1.00 66.25 89 ALA A C 1
ATOM 750 O O . ALA A 1 89 ? 1.283 19.821 15.012 1.00 66.25 89 ALA A O 1
ATOM 751 N N . GLN A 1 90 ? 1.152 19.920 12.759 1.00 58.81 90 GLN A N 1
ATOM 752 C CA . GLN A 1 90 ? -0.285 20.157 12.728 1.00 58.81 90 GLN A CA 1
ATOM 753 C C . GLN A 1 90 ? -0.983 18.817 12.913 1.00 58.81 90 GLN A C 1
ATOM 755 O O . GLN A 1 90 ? -0.661 17.857 12.213 1.00 58.81 90 GLN A O 1
ATOM 760 N N . GLU A 1 91 ? -1.914 18.756 13.855 1.00 59.62 91 GLU A N 1
ATOM 761 C CA . GLU A 1 91 ? -2.784 17.601 14.004 1.00 59.62 91 GLU A CA 1
ATOM 762 C C . GLU A 1 91 ? -3.717 17.517 12.787 1.00 59.62 91 GLU A C 1
ATOM 764 O O . GLU A 1 91 ? -4.408 18.481 12.435 1.00 59.62 91 GLU A O 1
ATOM 769 N N . GLU A 1 92 ? -3.673 16.388 12.079 1.00 53.88 92 GLU A N 1
ATOM 770 C CA . GLU A 1 92 ? -4.633 16.102 11.017 1.00 53.88 92 GLU A CA 1
ATOM 771 C C . GLU A 1 92 ? -5.996 15.839 11.660 1.00 53.88 92 GLU A C 1
ATOM 773 O O . GLU A 1 92 ? -6.095 15.128 12.656 1.00 53.88 92 G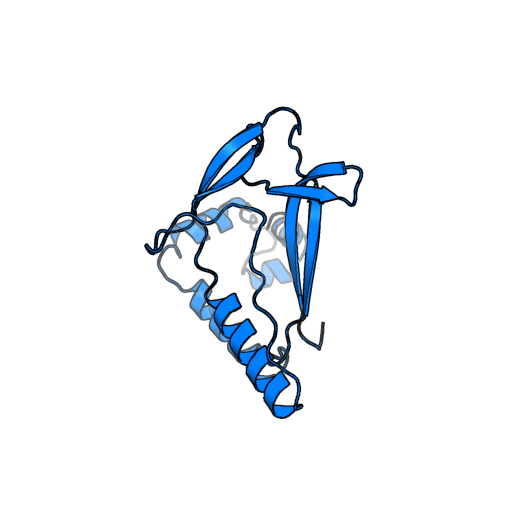LU A O 1
ATOM 778 N N . ALA A 1 93 ? -7.047 16.455 11.117 1.00 53.75 93 ALA A N 1
ATOM 779 C CA . ALA A 1 93 ? -8.390 16.353 11.674 1.00 53.75 93 ALA A CA 1
ATOM 780 C C . ALA A 1 93 ? -8.874 14.893 11.650 1.00 53.75 93 ALA A C 1
ATOM 782 O O . ALA A 1 93 ? -9.050 14.299 10.584 1.00 53.75 93 ALA A O 1
ATOM 783 N N . LEU A 1 94 ? -9.113 14.338 12.837 1.00 61.28 94 LEU A N 1
ATOM 784 C CA . LEU A 1 94 ? -9.519 12.955 13.085 1.00 61.28 94 LEU A CA 1
ATOM 785 C C . LEU A 1 94 ? -11.016 12.748 12.790 1.00 61.28 94 LEU A C 1
ATOM 787 O O . LEU A 1 94 ? -11.769 12.275 13.632 1.00 61.28 94 LEU A O 1
ATOM 791 N N . PHE A 1 95 ? -11.465 13.081 11.576 1.00 66.94 95 PHE A N 1
ATOM 792 C CA . PHE A 1 95 ? -12.874 12.954 11.168 1.00 66.94 95 PHE A CA 1
ATOM 793 C C . PHE A 1 95 ? -13.448 11.547 11.425 1.00 66.94 95 PHE A C 1
ATOM 795 O O . PHE A 1 95 ? -14.594 11.394 11.846 1.00 66.94 95 PHE A O 1
ATOM 802 N N . PHE A 1 96 ? -12.634 10.511 11.210 1.00 67.38 96 PHE A N 1
ATOM 803 C CA . PHE A 1 96 ? -13.019 9.124 11.472 1.00 67.38 96 PHE A CA 1
ATOM 804 C C . PHE A 1 96 ? -13.160 8.801 12.963 1.00 67.38 96 PHE A C 1
ATOM 806 O O . PHE A 1 96 ? -13.966 7.946 13.316 1.00 67.38 96 PHE A O 1
ATOM 813 N N . GLU A 1 97 ? -12.416 9.474 13.844 1.00 72.44 97 GLU A N 1
ATOM 814 C CA . GLU A 1 97 ? -12.523 9.258 15.288 1.00 72.44 97 GLU A CA 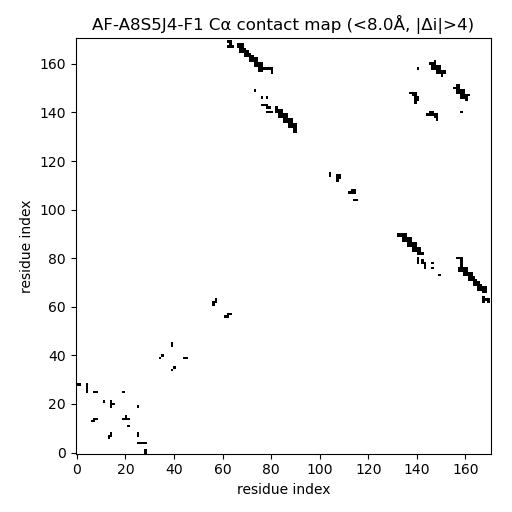1
ATOM 815 C C . GLU A 1 97 ? -13.847 9.799 15.829 1.00 72.44 97 GLU A C 1
ATOM 817 O O . GLU A 1 97 ? -14.494 9.139 16.640 1.00 72.44 97 GLU A O 1
ATOM 822 N N . ASP A 1 98 ? -14.280 10.963 15.344 1.00 79.00 98 ASP A N 1
ATOM 823 C CA . ASP A 1 98 ? -15.555 11.560 15.743 1.00 79.00 98 ASP A CA 1
ATOM 824 C C . ASP A 1 98 ? -16.741 10.695 15.299 1.00 79.00 98 ASP A C 1
ATOM 826 O O . ASP A 1 98 ? -17.654 10.432 16.088 1.00 79.00 98 ASP A O 1
ATOM 830 N N . LEU A 1 99 ? -16.702 10.192 14.058 1.00 80.62 99 LEU A N 1
ATOM 831 C CA . LEU A 1 99 ? -17.694 9.239 13.553 1.00 80.62 99 LEU A CA 1
ATOM 832 C C . LEU A 1 99 ? -17.718 7.951 14.388 1.00 80.62 99 LEU A C 1
ATO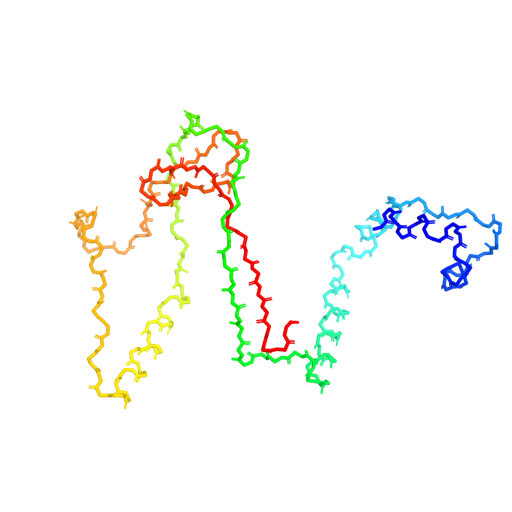M 834 O O . LEU A 1 99 ? -18.792 7.519 14.802 1.00 80.62 99 LEU A O 1
ATOM 838 N N . LEU A 1 100 ? -16.547 7.383 14.693 1.00 81.00 100 LEU A N 1
ATOM 839 C CA . LEU A 1 100 ? -16.428 6.162 15.490 1.00 81.00 100 LEU A CA 1
ATOM 840 C C . LEU A 1 100 ? -16.959 6.354 16.919 1.00 81.00 100 LEU A C 1
ATOM 842 O O . LEU A 1 100 ? -17.687 5.509 17.433 1.00 81.00 100 LEU A O 1
ATOM 846 N N . LYS A 1 101 ? -16.635 7.475 17.577 1.00 84.06 101 LYS A N 1
ATOM 847 C CA . LYS A 1 101 ? -17.153 7.801 18.919 1.00 84.06 101 LYS A CA 1
ATOM 848 C C . LYS A 1 101 ? -18.675 7.884 18.927 1.00 84.06 101 LYS A C 1
ATOM 850 O O . LYS A 1 101 ? -19.305 7.419 19.878 1.00 84.06 101 LYS A O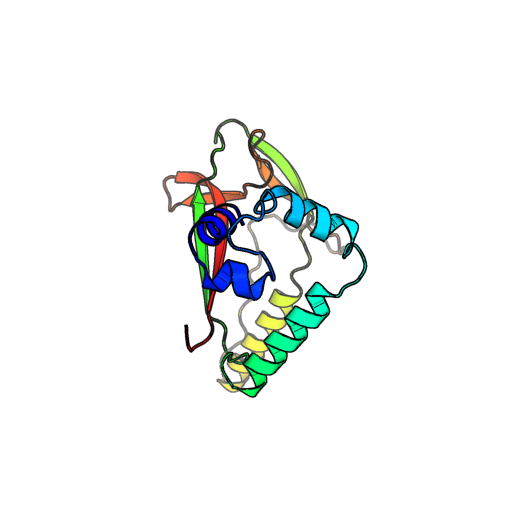 1
ATOM 855 N N . LYS A 1 102 ? -19.257 8.471 17.879 1.00 86.88 102 LYS A N 1
ATOM 856 C CA . LYS A 1 102 ? -20.706 8.579 17.727 1.00 86.88 102 LYS A CA 1
ATOM 857 C C . LYS A 1 102 ? -21.351 7.200 17.584 1.00 86.88 102 LYS A C 1
ATOM 859 O O . LYS A 1 102 ? -22.250 6.890 18.356 1.00 86.88 102 LYS A O 1
ATOM 864 N N . GLU A 1 103 ? -20.835 6.363 16.687 1.00 85.44 103 GLU A N 1
ATOM 865 C CA . GLU A 1 103 ? -21.331 4.998 16.466 1.00 85.44 103 GLU A CA 1
ATOM 866 C C . GLU A 1 103 ? -21.233 4.137 17.738 1.00 85.44 103 GLU A C 1
ATOM 868 O O . GLU A 1 103 ? -22.195 3.478 18.128 1.00 85.44 103 GLU A O 1
ATOM 873 N N . ILE A 1 104 ? -20.111 4.215 18.466 1.00 87.12 104 ILE A N 1
ATOM 874 C CA . ILE A 1 104 ? -19.956 3.498 19.740 1.00 87.12 104 ILE A CA 1
ATOM 875 C C . ILE A 1 104 ? -20.969 3.987 20.786 1.00 87.12 104 ILE A C 1
ATOM 877 O O . ILE A 1 104 ? -21.475 3.190 21.576 1.00 87.12 104 ILE A O 1
ATOM 881 N N . ASN A 1 105 ? -21.252 5.289 20.851 1.00 88.88 105 ASN A N 1
ATOM 882 C CA . ASN A 1 105 ? -22.239 5.810 21.795 1.00 88.88 105 ASN A CA 1
ATOM 883 C C . ASN A 1 105 ? -23.665 5.364 21.437 1.00 88.88 105 ASN A C 1
ATOM 885 O O . ASN A 1 105 ? -24.396 4.976 22.346 1.00 88.88 105 ASN A O 1
ATOM 889 N N . GLU A 1 106 ? -24.026 5.335 20.152 1.00 89.81 106 GLU A N 1
ATOM 890 C CA . GLU A 1 106 ? -25.314 4.808 19.674 1.00 89.81 106 GLU A CA 1
ATOM 891 C C . GLU A 1 106 ? -25.494 3.324 20.059 1.00 89.81 106 GLU A C 1
ATOM 893 O O . GLU A 1 106 ? -26.526 2.946 20.620 1.00 89.81 106 GLU A O 1
ATOM 898 N N . ASP A 1 107 ? -24.461 2.494 19.873 1.00 88.69 107 ASP A N 1
ATOM 899 C CA . ASP A 1 107 ? -24.461 1.085 20.300 1.00 88.69 107 ASP A CA 1
ATOM 900 C C . ASP A 1 107 ? -24.599 0.940 21.829 1.00 88.69 107 ASP A C 1
ATOM 902 O O . ASP A 1 107 ? -25.368 0.125 22.351 1.00 88.69 107 ASP A O 1
ATOM 906 N N . ARG A 1 108 ? -23.906 1.792 22.594 1.00 89.00 108 ARG A N 1
ATOM 907 C CA . ARG A 1 108 ? -24.002 1.799 24.061 1.00 89.00 108 ARG A CA 1
ATOM 908 C C . ARG A 1 108 ? -25.397 2.171 24.543 1.00 89.00 108 ARG A C 1
ATOM 910 O O . ARG A 1 108 ? -25.874 1.523 25.475 1.00 89.00 108 ARG A O 1
ATOM 917 N N . GLU A 1 109 ? -26.044 3.156 23.928 1.00 90.88 109 GLU A N 1
ATOM 918 C CA . GLU A 1 109 ? -27.424 3.541 24.234 1.00 90.88 109 GLU A CA 1
ATOM 919 C C . GLU A 1 109 ? -28.406 2.407 23.925 1.00 90.88 109 GLU A C 1
ATOM 921 O O . GLU A 1 109 ? -29.232 2.073 24.780 1.00 90.88 109 GLU A O 1
ATOM 926 N N . ALA A 1 110 ? -28.256 1.739 22.774 1.00 91.44 110 ALA A N 1
ATOM 927 C CA . ALA A 1 110 ? -29.047 0.558 22.418 1.00 91.44 110 ALA A CA 1
ATOM 928 C C . ALA A 1 110 ? -28.895 -0.577 23.448 1.00 91.44 110 ALA A C 1
ATOM 930 O O . ALA A 1 110 ? -29.848 -1.298 23.751 1.00 91.44 110 ALA A O 1
ATOM 931 N N . HIS A 1 111 ? -27.711 -0.694 24.053 1.00 90.19 111 HIS A N 1
ATOM 932 C CA . HIS A 1 111 ? -27.412 -1.642 25.123 1.00 90.19 111 HIS A CA 1
ATOM 933 C C . HIS A 1 111 ? -27.650 -1.105 26.551 1.00 90.19 111 HIS A C 1
ATOM 935 O O . HIS A 1 111 ? -27.260 -1.764 27.520 1.00 90.19 111 HIS A O 1
ATOM 941 N N . GLY A 1 112 ? -28.271 0.071 26.717 1.00 88.50 112 GLY A N 1
ATOM 942 C CA . GLY A 1 112 ? -28.601 0.667 28.022 1.00 88.50 112 GLY A CA 1
ATOM 943 C C . GLY A 1 112 ? -27.388 1.104 28.855 1.00 88.50 112 GLY A C 1
ATOM 944 O O . GLY A 1 112 ? -27.481 1.278 30.074 1.00 88.50 112 GLY A O 1
ATOM 945 N N . LYS A 1 113 ? -26.223 1.255 28.222 1.00 88.31 113 LYS A N 1
ATOM 946 C CA . LYS A 1 113 ? -24.975 1.703 28.843 1.00 88.31 113 LYS A CA 1
ATOM 947 C C . LYS A 1 113 ? -24.850 3.216 28.703 1.00 88.31 113 LYS A C 1
ATOM 949 O O . LYS A 1 113 ? -25.255 3.811 27.715 1.00 88.31 113 LYS A O 1
ATOM 954 N N . ARG A 1 114 ? -24.224 3.851 29.695 1.00 83.12 114 ARG A N 1
ATOM 955 C CA . ARG A 1 114 ? -23.911 5.287 29.631 1.00 83.12 114 ARG A CA 1
ATOM 956 C C . ARG A 1 114 ? -22.897 5.565 28.514 1.00 83.12 114 ARG A C 1
ATOM 958 O O . ARG A 1 114 ? -22.026 4.703 28.305 1.00 83.12 114 ARG A O 1
ATOM 965 N N . PRO A 1 115 ? -22.958 6.742 27.866 1.00 83.06 115 PRO A N 1
ATOM 966 C CA . PRO A 1 115 ? -21.989 7.144 26.851 1.00 83.06 115 PRO A CA 1
ATOM 967 C C . PRO A 1 115 ? -20.560 7.072 27.393 1.00 83.06 115 PRO A C 1
ATOM 969 O O . PRO A 1 115 ? -20.323 7.151 28.606 1.00 83.06 115 PRO A O 1
ATOM 972 N N . LEU A 1 116 ? -19.603 6.851 26.492 1.00 79.25 116 LEU A N 1
ATOM 973 C CA . LEU A 1 116 ? -18.190 6.893 26.844 1.00 79.25 116 LEU A CA 1
ATOM 974 C C . LEU A 1 116 ? -17.856 8.281 27.381 1.00 79.25 116 LEU A C 1
ATOM 976 O O . LEU A 1 116 ? -18.227 9.295 26.798 1.00 79.25 116 LEU A O 1
ATOM 980 N N . LYS A 1 117 ? -17.157 8.313 28.515 1.00 78.44 117 LYS A N 1
ATOM 981 C CA . LYS A 1 117 ? -16.639 9.563 29.053 1.00 78.44 117 LYS A CA 1
ATOM 982 C C . LYS A 1 117 ? -15.585 10.071 28.075 1.00 78.44 117 LYS A C 1
ATOM 984 O O . LYS A 1 117 ? -14.666 9.319 27.742 1.00 78.44 117 LYS A O 1
ATOM 989 N N . GLU A 1 118 ? -15.733 11.305 27.614 1.00 71.19 118 GLU A N 1
ATOM 990 C CA . GLU A 1 118 ? -14.677 11.963 26.857 1.00 71.19 118 GLU A CA 1
ATOM 991 C C . GLU A 1 118 ? -13.420 11.958 27.730 1.00 71.19 118 GLU A C 1
ATOM 993 O O . GLU A 1 118 ? -13.473 12.220 28.937 1.00 71.19 118 GLU A O 1
ATOM 998 N N . LYS A 1 119 ? -12.296 11.529 27.151 1.00 57.97 119 LYS A N 1
ATOM 999 C CA . LYS A 1 119 ? -11.015 11.740 27.808 1.00 57.97 119 LYS A CA 1
ATOM 1000 C C . LYS A 1 119 ? -10.766 13.238 27.740 1.00 57.97 119 LYS A C 1
ATOM 1002 O O . LYS A 1 119 ? -10.390 13.733 26.684 1.00 57.97 119 LYS A O 1
ATOM 1007 N N . ASP A 1 120 ? -10.966 13.919 28.861 1.00 47.84 120 ASP A N 1
ATOM 1008 C CA . ASP A 1 120 ? -10.242 15.152 29.131 1.00 47.84 120 ASP A CA 1
ATOM 1009 C C . ASP A 1 120 ? -8.763 14.766 29.065 1.00 47.84 120 ASP A C 1
ATOM 1011 O O . ASP A 1 120 ? -8.264 14.024 29.919 1.00 47.84 120 ASP A O 1
ATOM 1015 N N . ASP A 1 121 ? -8.078 15.149 27.991 1.00 44.81 121 ASP A N 1
ATOM 1016 C CA . ASP A 1 121 ? -6.639 14.956 27.855 1.00 44.81 121 ASP A CA 1
ATOM 1017 C C . ASP A 1 121 ? -5.945 15.983 28.766 1.00 44.81 121 ASP A C 1
ATOM 1019 O O . ASP A 1 121 ? -5.310 16.939 28.334 1.00 44.81 121 ASP A O 1
ATOM 1023 N N . ASP A 1 122 ? -6.109 15.793 30.078 1.00 40.06 122 ASP A N 1
ATOM 1024 C CA . ASP A 1 122 ? -5.642 16.652 31.175 1.00 40.06 122 ASP A CA 1
ATOM 1025 C C . ASP A 1 122 ? -4.111 16.540 31.375 1.00 40.06 122 ASP A C 1
ATOM 1027 O O . ASP A 1 122 ? -3.561 16.737 32.459 1.00 40.06 122 ASP A O 1
ATOM 1031 N N . SER A 1 123 ? -3.389 16.174 30.309 1.00 38.03 123 SER A N 1
ATOM 1032 C CA . SER A 1 123 ? -1.928 16.185 30.244 1.00 38.03 123 SER A CA 1
ATOM 1033 C C . SER A 1 123 ? -1.362 17.467 29.616 1.00 38.03 123 SER A C 1
ATOM 1035 O O . SER A 1 123 ? -0.143 17.639 29.586 1.00 38.03 123 SER A O 1
ATOM 1037 N N . ASN A 1 124 ? -2.224 18.413 29.223 1.00 37.62 124 ASN A N 1
ATOM 1038 C CA . ASN A 1 124 ? -1.864 19.808 28.963 1.00 37.62 124 ASN A CA 1
ATOM 1039 C C . ASN A 1 124 ? -2.896 20.757 29.602 1.00 37.62 124 ASN A C 1
ATOM 1041 O O . ASN A 1 124 ? -4.094 20.533 29.452 1.00 37.62 124 ASN A O 1
ATOM 1045 N N . PRO A 1 125 ? -2.469 21.822 30.309 1.00 32.84 125 PRO A N 1
ATOM 1046 C CA . PRO A 1 125 ? -3.399 22.726 30.976 1.00 32.84 125 PRO A CA 1
ATOM 1047 C C . PRO A 1 125 ? -4.273 23.473 29.950 1.00 32.84 125 PRO A C 1
ATOM 1049 O O . PRO A 1 125 ? -3.773 23.843 28.883 1.00 32.84 125 PRO A O 1
ATOM 1052 N N . PRO A 1 126 ? -5.553 23.743 30.268 1.00 34.69 126 PRO A N 1
ATOM 1053 C CA . PRO A 1 126 ? -6.503 24.316 29.327 1.00 34.69 126 PRO A CA 1
ATOM 1054 C C . PRO A 1 126 ? -6.232 25.809 29.140 1.00 34.69 126 PRO A C 1
ATOM 1056 O O . PRO A 1 126 ? -6.219 26.582 30.101 1.00 34.69 126 PRO A O 1
ATOM 1059 N N . SER A 1 127 ? -6.067 26.245 27.895 1.00 30.69 127 SER A N 1
ATOM 1060 C CA . SER A 1 127 ? -6.002 27.663 27.540 1.00 30.69 127 SER A CA 1
ATOM 1061 C C . SER A 1 127 ? -7.100 28.040 26.546 1.00 30.69 127 SER A C 1
ATOM 1063 O O . SER A 1 127 ? -6.848 28.287 25.377 1.00 30.69 127 SER A O 1
ATOM 1065 N N . GLY A 1 128 ? -8.318 28.188 27.079 1.00 27.70 128 GLY A N 1
ATOM 1066 C CA . GLY A 1 128 ? -9.335 29.124 26.583 1.00 27.70 128 GLY A CA 1
ATOM 1067 C C . GLY A 1 128 ? -10.087 28.762 25.286 1.00 27.70 128 GLY A C 1
ATOM 1068 O O . GLY A 1 128 ? -9.612 27.991 24.459 1.00 27.70 128 GLY A O 1
ATOM 1069 N N . PRO A 1 129 ? -11.294 29.327 25.085 1.00 37.19 129 PRO A N 1
ATOM 1070 C CA . PRO A 1 129 ? -12.188 28.937 24.004 1.00 37.19 129 PRO A CA 1
ATOM 1071 C C . PRO A 1 129 ? -11.827 29.692 22.720 1.00 37.19 129 PRO A C 1
ATOM 1073 O O . PRO A 1 129 ? -12.198 30.849 22.542 1.00 37.19 129 PRO A O 1
ATOM 1076 N N . SER A 1 130 ? -11.098 29.051 21.812 1.00 28.98 130 SER A N 1
ATOM 1077 C CA . SER A 1 130 ? -10.962 29.507 20.425 1.00 28.98 130 SER A CA 1
ATOM 1078 C C . SER A 1 130 ? -10.407 28.372 19.575 1.00 28.98 130 SER A C 1
ATOM 1080 O O . SER A 1 130 ? -9.276 27.944 19.778 1.00 28.98 130 SER A O 1
ATOM 1082 N N . GLY A 1 131 ? -11.204 27.899 18.615 1.00 35.41 131 GLY A N 1
ATOM 1083 C CA . GLY A 1 131 ? -10.874 26.785 17.729 1.00 35.41 131 GLY A CA 1
ATOM 1084 C C . GLY A 1 131 ? -9.644 27.054 16.861 1.00 35.41 131 GLY A C 1
ATOM 1085 O O . GLY A 1 131 ? -9.743 27.635 15.781 1.00 35.41 131 GLY A O 1
ATOM 1086 N N . GLY A 1 132 ? -8.490 26.589 17.326 1.00 32.31 132 GLY A N 1
ATOM 1087 C CA . GLY A 1 132 ? -7.235 26.561 16.590 1.00 32.31 132 GLY A CA 1
ATOM 1088 C C . GLY A 1 132 ? -6.674 25.148 16.636 1.00 32.31 132 GLY A C 1
ATOM 1089 O O . GLY A 1 132 ? -6.646 24.541 17.700 1.00 32.31 132 GLY A O 1
ATOM 1090 N N . LYS A 1 133 ? -6.272 24.624 15.473 1.00 43.88 133 LYS A N 1
ATOM 1091 C CA . LYS A 1 133 ? -5.616 23.317 15.322 1.00 43.88 133 LYS A CA 1
ATOM 1092 C C . LYS A 1 133 ? -4.538 23.159 16.393 1.00 43.88 133 LYS A C 1
ATOM 1094 O O . LYS A 1 133 ? -3.620 23.976 16.442 1.00 43.88 133 LYS A O 1
ATOM 1099 N N . GLU A 1 134 ? -4.663 22.141 17.235 1.00 51.53 134 GLU A N 1
ATOM 1100 C CA . GLU A 1 134 ? -3.711 21.904 18.312 1.00 51.53 134 GLU A CA 1
ATOM 1101 C C . GLU A 1 134 ? -2.332 21.585 17.722 1.00 51.53 134 GLU A C 1
ATOM 1103 O O . GLU A 1 134 ? -2.128 20.638 16.959 1.00 51.53 134 GLU A O 1
ATOM 1108 N N . GLU A 1 135 ? -1.366 22.445 18.028 1.00 56.91 135 GLU A N 1
ATOM 1109 C CA . GLU A 1 135 ? 0.019 22.299 17.609 1.00 56.91 135 GLU A CA 1
ATOM 1110 C C . GLU A 1 135 ? 0.744 21.376 18.596 1.00 56.91 135 GLU A C 1
ATOM 1112 O O . GLU A 1 135 ? 1.211 21.798 19.657 1.00 56.91 135 GLU A O 1
ATOM 1117 N N . LYS A 1 136 ? 0.855 20.086 18.257 1.00 67.56 136 LYS A N 1
ATOM 1118 C CA . LYS A 1 136 ? 1.572 19.113 19.093 1.00 67.56 136 LYS A CA 1
ATOM 1119 C C . LYS A 1 136 ? 3.064 19.121 18.769 1.00 67.56 136 LYS A C 1
ATOM 1121 O O . LYS A 1 136 ? 3.500 19.050 17.618 1.00 67.56 136 LYS A O 1
ATOM 1126 N N . THR A 1 137 ? 3.886 19.197 19.816 1.00 73.38 137 THR A N 1
ATOM 1127 C CA . THR A 1 137 ? 5.346 19.115 19.683 1.00 73.38 137 THR A CA 1
ATOM 1128 C C . THR A 1 137 ? 5.778 17.653 19.576 1.00 73.38 137 THR A C 1
ATOM 1130 O O . THR A 1 137 ? 5.807 16.934 20.575 1.00 73.38 137 THR A O 1
ATOM 1133 N N . ILE A 1 138 ? 6.176 17.215 18.379 1.00 80.81 138 ILE A N 1
ATOM 1134 C CA . ILE A 1 138 ? 6.613 15.838 18.110 1.00 80.81 138 ILE A CA 1
ATOM 1135 C C . ILE A 1 138 ? 8.143 15.776 18.004 1.00 80.81 138 ILE A C 1
ATOM 1137 O O . ILE A 1 138 ? 8.808 16.669 17.471 1.00 80.81 138 ILE A O 1
ATOM 1141 N N . LYS A 1 139 ? 8.732 14.693 18.526 1.00 83.75 139 LYS A N 1
ATOM 1142 C CA . LYS A 1 139 ? 10.155 14.374 18.342 1.00 83.75 139 LYS A CA 1
ATOM 1143 C C . LYS A 1 139 ? 10.361 13.783 16.948 1.00 83.75 139 LYS A C 1
ATOM 1145 O O . LYS A 1 139 ? 9.882 12.691 16.676 1.00 83.75 139 LYS A O 1
ATOM 1150 N N . THR A 1 140 ? 11.110 14.480 16.100 1.00 83.56 140 THR A N 1
ATOM 1151 C CA . THR A 1 140 ? 11.480 14.039 14.745 1.00 83.56 140 THR A CA 1
ATOM 1152 C C . THR A 1 140 ? 12.963 13.666 14.711 1.00 83.56 140 THR A C 1
ATOM 1154 O O . THR A 1 140 ? 13.787 14.365 15.311 1.00 83.56 140 THR A O 1
ATOM 1157 N N . SER A 1 141 ? 13.345 12.577 14.037 1.00 84.69 141 SER A N 1
ATOM 1158 C CA . SER A 1 141 ? 14.768 12.250 13.871 1.00 84.69 141 SER A CA 1
ATOM 1159 C C . SER A 1 141 ? 15.419 13.134 12.809 1.00 84.69 141 SER A C 1
ATOM 1161 O O . SER A 1 141 ? 14.829 13.412 11.772 1.00 84.69 141 SER A O 1
ATOM 1163 N N . THR A 1 142 ? 16.682 13.516 13.015 1.00 85.56 142 THR A N 1
ATOM 1164 C CA . THR A 1 142 ? 17.463 14.211 11.975 1.00 85.56 142 THR A CA 1
ATOM 1165 C C . THR A 1 142 ? 17.950 13.276 10.867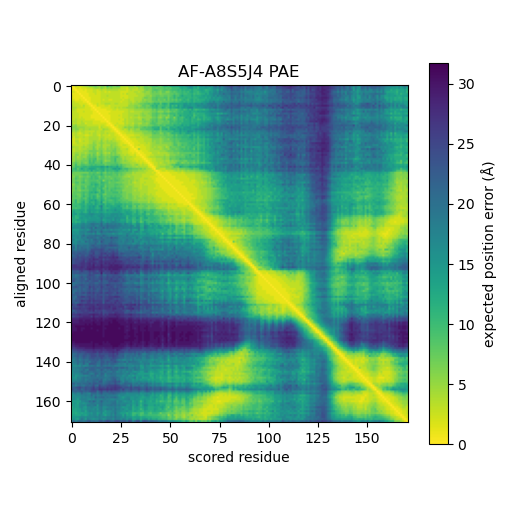 1.00 85.56 142 THR A C 1
ATOM 1167 O O . THR A 1 142 ? 18.325 13.740 9.799 1.00 85.56 142 THR A O 1
ATOM 1170 N N . SER A 1 143 ? 18.052 11.973 11.148 1.00 86.25 143 SER A N 1
ATOM 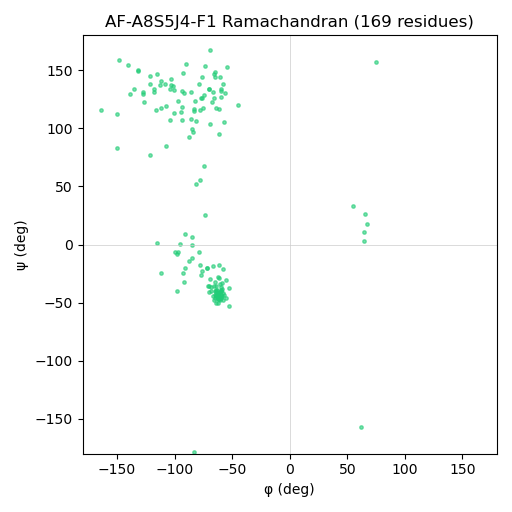1171 C CA . SER A 1 143 ? 18.537 10.975 10.181 1.00 86.25 143 SER A CA 1
ATOM 1172 C C . SER A 1 143 ? 17.408 10.336 9.383 1.00 86.25 143 SER A C 1
ATOM 1174 O O . SER A 1 143 ? 17.663 9.829 8.298 1.00 86.25 143 SER A O 1
ATOM 1176 N N . ASP A 1 144 ? 16.198 10.342 9.937 1.00 85.75 144 ASP A N 1
ATOM 1177 C CA . ASP A 1 144 ? 15.021 9.713 9.351 1.00 85.75 144 ASP A CA 1
ATOM 1178 C C . ASP A 1 144 ? 13.746 10.474 9.775 1.00 85.75 144 ASP A C 1
ATOM 1180 O O . ASP A 1 144 ? 13.116 10.126 10.783 1.00 85.75 144 ASP A O 1
ATOM 1184 N N . PRO A 1 145 ? 13.405 11.571 9.074 1.00 85.44 145 PRO A N 1
ATOM 1185 C CA . PRO A 1 145 ? 12.311 12.459 9.468 1.00 85.44 145 PRO A CA 1
ATOM 1186 C C . PRO A 1 145 ? 10.914 11.833 9.386 1.00 85.44 145 PRO A C 1
ATOM 1188 O O . PRO A 1 145 ? 9.996 12.366 9.998 1.00 85.44 145 PRO A O 1
ATOM 1191 N N . GLU A 1 146 ? 10.752 10.732 8.648 1.00 84.88 146 GLU A N 1
ATOM 1192 C CA . GLU A 1 146 ? 9.466 10.039 8.478 1.00 84.88 146 GLU A CA 1
ATOM 1193 C C . GLU A 1 146 ? 9.179 9.045 9.613 1.00 84.88 146 GLU A C 1
ATOM 1195 O O . GLU A 1 146 ? 8.058 8.565 9.765 1.00 84.88 146 GLU A O 1
ATOM 1200 N N . SER A 1 147 ? 10.180 8.744 10.445 1.00 86.31 147 SER A N 1
ATOM 1201 C CA . SER A 1 147 ? 10.016 7.856 11.595 1.00 86.31 147 SER A CA 1
ATOM 1202 C C . SER A 1 147 ? 9.349 8.549 12.793 1.00 86.31 147 SER A C 1
ATOM 1204 O O . SER A 1 147 ? 9.692 9.673 13.168 1.00 86.31 147 SER A O 1
ATOM 1206 N N . GLY A 1 148 ? 8.428 7.841 13.451 1.00 87.31 148 GLY A N 1
ATOM 1207 C CA . GLY A 1 148 ? 7.735 8.304 14.656 1.00 87.31 148 GLY A CA 1
ATOM 1208 C C . GLY A 1 148 ? 8.462 7.912 15.945 1.00 87.31 148 GLY A C 1
ATOM 1209 O O . GLY A 1 148 ? 9.211 6.935 15.985 1.00 87.31 148 GLY A O 1
ATOM 1210 N N . TRP A 1 149 ? 8.244 8.660 17.031 1.00 88.56 149 TRP A N 1
ATOM 1211 C CA . TRP A 1 149 ? 8.808 8.343 18.349 1.00 88.56 149 TRP A CA 1
ATOM 1212 C C . TRP A 1 149 ? 7.916 7.353 19.113 1.00 88.56 149 TRP A C 1
ATOM 1214 O O . TRP A 1 149 ? 6.850 7.717 19.602 1.00 88.56 149 TRP A O 1
ATOM 1224 N N . PHE A 1 150 ? 8.368 6.106 19.252 1.00 88.06 150 PHE A N 1
ATOM 1225 C CA . PHE A 1 150 ? 7.600 4.995 19.815 1.00 88.06 150 PHE A CA 1
ATOM 1226 C C . PHE A 1 150 ? 8.146 4.526 21.172 1.00 88.06 150 PHE A C 1
ATOM 1228 O O . PHE A 1 150 ? 9.360 4.415 21.362 1.00 88.06 150 PHE A O 1
ATOM 1235 N N . HIS A 1 151 ? 7.253 4.190 22.107 1.00 87.88 151 HIS A N 1
ATOM 1236 C CA . HIS A 1 151 ? 7.588 3.620 23.416 1.00 87.88 151 HIS A CA 1
ATOM 1237 C C . HIS A 1 151 ? 7.296 2.113 23.420 1.00 87.88 151 HIS A C 1
ATOM 1239 O O . HIS A 1 151 ? 6.145 1.687 23.431 1.00 87.88 151 HIS A O 1
ATOM 1245 N N . LYS A 1 152 ? 8.349 1.289 23.401 1.00 81.25 152 LYS A N 1
ATOM 1246 C CA . LYS A 1 152 ? 8.256 -0.172 23.483 1.00 81.25 152 LYS A CA 1
ATOM 1247 C C . LYS A 1 152 ? 8.249 -0.606 24.951 1.00 81.25 152 LYS A C 1
ATOM 1249 O O . LYS A 1 152 ? 9.313 -0.825 25.536 1.00 81.25 152 LYS A O 1
ATOM 1254 N N . GLY A 1 153 ? 7.050 -0.747 25.514 1.00 79.69 153 GLY A N 1
ATOM 1255 C CA . GLY A 1 153 ? 6.860 -1.004 26.945 1.00 79.69 153 GLY A CA 1
ATOM 1256 C C . GLY A 1 153 ? 7.404 0.146 27.800 1.00 79.69 153 GLY A C 1
ATOM 1257 O O . GLY A 1 153 ? 7.571 1.261 27.310 1.00 79.69 153 GLY A O 1
ATOM 1258 N N . GLU A 1 154 ? 7.734 -0.125 29.061 1.00 77.69 154 GLU A N 1
ATOM 1259 C CA . GLU A 1 154 ? 8.230 0.912 29.982 1.00 77.69 154 GLU A CA 1
ATOM 1260 C C . GLU A 1 154 ? 9.702 1.292 29.751 1.00 77.69 154 GLU A C 1
ATOM 1262 O O . GLU A 1 154 ? 10.121 2.407 30.049 1.00 77.69 154 GLU A O 1
ATOM 1267 N N . HIS A 1 155 ? 10.515 0.385 29.203 1.00 75.81 155 HIS A N 1
ATOM 1268 C CA . HIS A 1 155 ? 11.975 0.515 29.292 1.00 75.81 155 HIS A CA 1
ATOM 1269 C C . HIS A 1 155 ? 12.662 1.085 28.050 1.00 75.81 155 HIS A C 1
ATOM 1271 O O . HIS A 1 155 ? 13.881 1.278 28.068 1.00 75.81 155 HIS A O 1
ATOM 1277 N N . LYS A 1 156 ? 11.950 1.303 26.936 1.00 82.69 156 LYS A N 1
ATOM 1278 C CA . LYS A 1 156 ? 12.638 1.635 25.684 1.00 82.69 156 LYS A CA 1
ATOM 1279 C C . LYS A 1 156 ? 11.836 2.517 24.741 1.00 82.69 156 LYS A C 1
ATOM 1281 O O . LYS A 1 156 ? 10.920 2.054 24.075 1.00 82.69 156 LYS A O 1
ATOM 1286 N N . SER A 1 157 ? 12.300 3.747 24.556 1.00 87.31 157 SER A N 1
ATOM 1287 C CA . SER A 1 157 ? 11.845 4.612 23.466 1.00 87.31 157 SER A CA 1
ATOM 1288 C C . SER A 1 157 ? 12.761 4.476 22.249 1.00 87.31 157 SER A C 1
ATOM 1290 O O . SER A 1 157 ? 13.991 4.523 22.371 1.00 87.31 157 SER A O 1
ATOM 1292 N N . VAL A 1 158 ? 12.186 4.294 21.065 1.00 89.75 158 VAL A N 1
ATOM 1293 C CA . VAL A 1 158 ? 12.906 4.207 19.788 1.00 89.75 158 VAL A CA 1
ATOM 1294 C C . VAL A 1 158 ? 12.140 4.929 18.695 1.00 89.75 158 VAL A C 1
ATOM 1296 O O . VAL A 1 158 ? 10.920 5.019 18.747 1.00 89.75 158 VAL A O 1
ATOM 1299 N N . PHE A 1 159 ? 12.849 5.379 17.668 1.00 90.94 159 PHE A N 1
ATOM 1300 C CA . PHE A 1 159 ? 12.195 5.718 16.411 1.00 90.94 159 PHE A CA 1
ATOM 1301 C C . PHE A 1 159 ? 11.694 4.445 15.713 1.00 90.94 159 PHE A C 1
ATOM 1303 O O . PHE A 1 159 ? 12.425 3.448 15.642 1.00 90.94 159 PHE A O 1
ATOM 1310 N N . ALA A 1 160 ? 10.457 4.464 15.226 1.00 91.06 160 ALA A N 1
ATOM 1311 C CA . ALA A 1 160 ? 9.808 3.337 14.568 1.00 91.06 160 ALA A CA 1
ATOM 1312 C C . ALA A 1 160 ? 8.820 3.795 13.488 1.00 91.06 160 ALA A C 1
ATOM 1314 O O . ALA A 1 160 ? 8.331 4.922 13.507 1.00 91.06 160 ALA A O 1
ATOM 1315 N N . TYR A 1 161 ? 8.529 2.881 12.571 1.00 89.44 161 TYR A N 1
ATOM 1316 C CA . TYR A 1 161 ? 7.470 2.982 11.581 1.00 89.44 161 TYR A CA 1
ATOM 1317 C C . TYR A 1 161 ? 6.276 2.155 12.038 1.00 89.44 161 TYR A C 1
ATOM 1319 O O . TYR A 1 161 ? 6.463 1.026 12.496 1.00 89.44 161 TYR A O 1
ATOM 1327 N N . ALA A 1 162 ? 5.072 2.700 11.893 1.00 87.56 162 ALA A N 1
ATOM 1328 C CA . ALA A 1 162 ? 3.850 1.921 12.003 1.00 87.56 162 ALA A CA 1
ATOM 1329 C C . ALA A 1 162 ? 3.592 1.253 10.649 1.00 87.56 162 ALA A C 1
ATOM 1331 O O . ALA A 1 162 ? 3.415 1.929 9.638 1.00 87.56 162 ALA A O 1
ATOM 1332 N N . VAL A 1 163 ? 3.618 -0.073 10.629 1.00 87.88 163 VAL A N 1
ATOM 1333 C CA . VAL A 1 163 ? 3.277 -0.882 9.462 1.00 87.88 163 VAL A CA 1
ATOM 1334 C C . VAL A 1 163 ? 1.928 -1.514 9.743 1.00 87.88 163 VAL A C 1
ATOM 1336 O O . VAL A 1 163 ? 1.782 -2.262 10.709 1.00 87.88 163 VAL A O 1
ATOM 1339 N N . GLN A 1 164 ? 0.950 -1.191 8.906 1.00 89.69 164 GLN A N 1
ATOM 1340 C CA . GLN A 1 164 ? -0.407 -1.702 9.019 1.00 89.69 164 GLN A CA 1
ATOM 1341 C C . GLN A 1 164 ? -0.627 -2.780 7.964 1.00 89.69 164 GLN A C 1
ATOM 1343 O O . GLN A 1 164 ? -0.268 -2.597 6.801 1.00 89.69 164 GLN A O 1
ATOM 1348 N N . THR A 1 165 ? -1.215 -3.893 8.380 1.00 87.06 165 THR A N 1
ATOM 1349 C CA . THR A 1 165 ? -1.694 -4.945 7.484 1.00 87.06 165 THR A CA 1
ATOM 1350 C C . THR A 1 165 ? -3.194 -5.054 7.672 1.00 87.06 165 THR A C 1
ATOM 1352 O O . THR A 1 165 ? -3.654 -5.106 8.809 1.00 87.06 165 THR A O 1
ATOM 1355 N N . ALA A 1 166 ? -3.945 -5.058 6.574 1.00 87.56 166 ALA A N 1
ATOM 1356 C CA . ALA A 1 166 ? -5.394 -5.189 6.588 1.00 87.56 166 ALA A CA 1
ATOM 1357 C C . ALA A 1 166 ? -5.804 -6.462 5.841 1.00 87.56 166 ALA A C 1
ATOM 1359 O O . ALA A 1 166 ? -5.298 -6.705 4.744 1.00 87.56 166 ALA A O 1
ATOM 1360 N N . CYS A 1 167 ? -6.714 -7.233 6.428 1.00 86.75 167 CYS A N 1
ATOM 1361 C CA . CYS A 1 167 ? -7.287 -8.450 5.857 1.00 86.75 167 CYS A CA 1
ATOM 1362 C C . CYS A 1 167 ? -8.811 -8.409 5.987 1.00 86.75 167 CYS A C 1
ATOM 1364 O O . CYS A 1 167 ? -9.338 -7.833 6.943 1.00 86.75 167 CYS A O 1
ATOM 1366 N N . ASP A 1 168 ? -9.515 -9.026 5.042 1.00 85.62 168 ASP A N 1
ATOM 1367 C CA . ASP A 1 168 ? -10.944 -9.291 5.199 1.00 85.62 168 ASP A CA 1
ATOM 1368 C C . ASP A 1 168 ? -11.150 -10.583 6.015 1.00 85.62 168 ASP A C 1
ATOM 1370 O O . ASP A 1 168 ? -10.197 -11.230 6.461 1.00 85.62 168 ASP A O 1
ATOM 1374 N N . LYS A 1 169 ? -12.403 -10.986 6.228 1.00 83.69 169 LYS A N 1
ATOM 1375 C CA . LYS A 1 169 ? -12.716 -12.224 6.962 1.00 83.69 169 LYS A CA 1
ATOM 1376 C C . LYS A 1 169 ? -12.184 -13.511 6.311 1.00 83.69 169 LYS A C 1
ATOM 1378 O O . LYS A 1 169 ? -12.174 -14.552 6.966 1.00 83.69 169 LYS A O 1
ATOM 1383 N N . ASN A 1 170 ? -11.825 -13.471 5.028 1.00 80.38 170 ASN A N 1
ATOM 1384 C CA . ASN A 1 170 ? -11.404 -14.634 4.252 1.00 80.38 170 ASN A CA 1
ATOM 1385 C C . ASN A 1 170 ? -9.874 -14.762 4.150 1.00 80.38 170 ASN A C 1
ATOM 1387 O O . ASN A 1 170 ? -9.408 -15.820 3.722 1.00 80.38 170 ASN A O 1
ATOM 1391 N N . GLY A 1 171 ? -9.120 -13.753 4.606 1.00 64.25 171 GLY A N 1
ATOM 1392 C CA . GLY A 1 171 ? -7.657 -13.780 4.729 1.00 64.25 171 GLY A CA 1
ATOM 1393 C C . GLY A 1 171 ? -6.938 -13.000 3.642 1.00 64.25 171 GLY A C 1
ATOM 1394 O O . GLY A 1 171 ? -6.646 -13.605 2.587 1.00 64.25 171 GLY A O 1
#